Protein AF-A0A0J5LCA9-F1 (afdb_monomer_lite)

Radius of gyration: 19.49 Å; chains: 1; bounding box: 28×36×85 Å

Sequence (109 aa):
MDDEIIAELDAEEVACRAAMLQGGNSPVIPEGWIPCSERIPEKSQSVLISVNFDSPLIEPLVCSARYTGSTFRRGDVTVKPGNGVEQVTHWMPLPAAPQEGTSSSPIKK

Structure (mmCIF, N/CA/C/O backbone):
data_AF-A0A0J5LCA9-F1
#
_entry.id   AF-A0A0J5LCA9-F1
#
loop_
_atom_site.group_PDB
_atom_site.id
_atom_site.type_symbol
_atom_site.label_atom_id
_atom_site.label_alt_id
_atom_site.label_comp_id
_atom_site.label_asym_id
_atom_site.label_entity_id
_atom_site.label_seq_id
_atom_site.pdbx_PDB_ins_code
_atom_site.Cartn_x
_atom_site.Cartn_y
_atom_site.Cartn_z
_atom_site.occupancy
_atom_site.B_iso_or_equiv
_atom_site.auth_seq_id
_atom_site.auth_comp_id
_atom_site.auth_asym_id
_atom_site.auth_atom_id
_atom_site.pdbx_PDB_model_num
ATOM 1 N N . MET A 1 1 ? 5.717 -23.173 -38.836 1.00 42.12 1 MET A N 1
ATOM 2 C CA . MET A 1 1 ? 5.610 -21.710 -38.687 1.00 42.12 1 MET A CA 1
ATOM 3 C C . MET A 1 1 ? 4.212 -21.447 -38.170 1.00 42.12 1 MET A C 1
ATOM 5 O O . MET A 1 1 ? 3.334 -21.156 -38.962 1.00 42.12 1 MET A O 1
ATOM 9 N N . ASP A 1 2 ? 3.869 -21.980 -36.997 1.00 40.97 2 ASP A N 1
ATOM 10 C CA . ASP A 1 2 ? 4.268 -21.544 -35.640 1.00 40.97 2 ASP A CA 1
ATOM 11 C C . ASP A 1 2 ? 3.566 -20.231 -35.268 1.00 40.97 2 ASP A C 1
ATOM 13 O O . ASP A 1 2 ? 4.207 -19.199 -35.129 1.00 40.97 2 ASP A O 1
ATOM 17 N N . ASP A 1 3 ? 2.239 -20.291 -35.129 1.00 43.50 3 ASP A N 1
ATOM 18 C CA . ASP A 1 3 ? 1.408 -19.221 -34.556 1.00 43.50 3 ASP A CA 1
ATOM 19 C C . ASP A 1 3 ? 0.458 -19.804 -33.493 1.00 43.50 3 ASP A C 1
ATOM 21 O O . ASP A 1 3 ? -0.732 -19.504 -33.435 1.00 43.50 3 ASP A O 1
ATOM 25 N N . GLU A 1 4 ? 0.997 -20.668 -32.632 1.00 52.91 4 GLU A N 1
ATOM 26 C CA . GLU A 1 4 ? 0.342 -21.093 -31.392 1.00 52.91 4 GLU A CA 1
ATOM 27 C C . GLU A 1 4 ? 1.153 -20.557 -30.205 1.00 52.91 4 GLU A C 1
ATOM 29 O O . GLU A 1 4 ? 1.769 -21.288 -29.442 1.00 52.91 4 GLU A O 1
ATOM 34 N N . ILE A 1 5 ? 1.203 -19.227 -30.093 1.00 46.09 5 ILE A N 1
ATOM 35 C CA . ILE A 1 5 ? 1.642 -18.529 -28.878 1.00 46.09 5 ILE A CA 1
ATOM 36 C C . ILE A 1 5 ? 0.372 -18.007 -28.201 1.00 46.09 5 ILE A C 1
ATOM 38 O O . ILE A 1 5 ? 0.118 -16.806 -28.114 1.00 46.09 5 ILE A O 1
ATOM 42 N N . ILE A 1 6 ? -0.484 -18.932 -27.763 1.00 47.91 6 ILE A N 1
ATOM 43 C CA . ILE A 1 6 ? -1.371 -18.637 -26.639 1.00 47.91 6 ILE A CA 1
ATOM 44 C C . ILE A 1 6 ? -0.478 -18.776 -25.417 1.00 47.91 6 ILE A C 1
ATOM 46 O O . ILE A 1 6 ? 0.084 -19.838 -25.181 1.00 47.91 6 ILE A O 1
ATOM 50 N N . ALA A 1 7 ? -0.288 -17.658 -24.720 1.00 43.97 7 ALA A N 1
ATOM 51 C CA . ALA A 1 7 ? 0.586 -17.508 -23.572 1.00 43.97 7 ALA A CA 1
ATOM 52 C C . ALA A 1 7 ? 0.386 -18.641 -22.553 1.00 43.97 7 ALA A C 1
ATOM 54 O O . ALA A 1 7 ? -0.515 -18.597 -21.715 1.00 43.97 7 ALA A O 1
ATOM 55 N N . GLU A 1 8 ? 1.271 -19.630 -22.626 1.00 51.81 8 GLU A N 1
ATOM 56 C CA . GLU A 1 8 ? 1.584 -20.578 -21.567 1.00 51.81 8 GLU A CA 1
ATOM 57 C C . GLU A 1 8 ? 2.323 -19.790 -20.471 1.00 51.81 8 GLU A C 1
ATOM 59 O O . GLU A 1 8 ? 3.541 -19.832 -20.325 1.00 51.81 8 GLU A O 1
ATOM 64 N N . LEU A 1 9 ? 1.571 -18.939 -19.765 1.00 53.19 9 LEU A N 1
ATOM 65 C CA . LEU A 1 9 ? 1.973 -18.408 -18.470 1.00 53.19 9 LEU A CA 1
ATOM 66 C C . LEU A 1 9 ? 1.951 -19.601 -17.518 1.00 53.19 9 LEU A C 1
ATOM 68 O O . LEU A 1 9 ? 0.883 -20.112 -17.178 1.00 53.19 9 LEU A O 1
ATOM 72 N N . ASP A 1 10 ? 3.149 -20.080 -17.200 1.00 44.97 10 ASP A N 1
ATOM 73 C CA . ASP A 1 10 ? 3.396 -21.323 -16.487 1.00 44.97 10 ASP A CA 1
ATOM 74 C C . ASP A 1 10 ? 2.543 -21.417 -15.209 1.00 44.97 10 ASP A C 1
ATOM 76 O O . ASP A 1 10 ? 2.439 -20.476 -14.410 1.00 44.97 10 ASP A O 1
ATOM 80 N N . ALA A 1 11 ? 1.895 -22.571 -15.034 1.00 52.66 11 ALA A N 1
ATOM 81 C CA . ALA A 1 11 ? 1.034 -22.858 -13.895 1.00 52.66 11 ALA A CA 1
ATOM 82 C C . ALA A 1 11 ? 1.760 -22.682 -12.547 1.00 52.66 11 ALA A C 1
ATOM 84 O O . ALA A 1 11 ? 1.089 -22.523 -11.527 1.00 52.66 11 ALA A O 1
ATOM 85 N N . GLU A 1 12 ? 3.095 -22.651 -12.520 1.00 50.19 12 GLU A N 1
ATOM 86 C CA . GLU A 1 12 ? 3.918 -22.389 -11.340 1.00 50.19 12 GLU A CA 1
ATOM 87 C C . GLU A 1 12 ? 3.870 -20.913 -10.880 1.00 50.19 12 GLU A C 1
ATOM 89 O O . GLU A 1 12 ? 3.841 -20.658 -9.671 1.00 50.19 12 GLU A O 1
ATOM 94 N N . GLU A 1 13 ? 3.735 -19.931 -11.787 1.00 51.19 13 GLU A N 1
ATOM 95 C CA . GLU A 1 13 ? 3.544 -18.510 -11.416 1.00 51.19 13 GLU A CA 1
ATOM 96 C C . GLU A 1 13 ? 2.131 -18.280 -10.847 1.00 51.19 13 GLU A C 1
ATOM 98 O O . GLU A 1 13 ? 1.937 -17.596 -9.832 1.00 51.19 13 GLU A O 1
ATOM 103 N N . VAL A 1 14 ? 1.131 -18.927 -11.456 1.00 54.03 14 VAL A N 1
ATOM 104 C CA . VAL A 1 14 ? -0.262 -18.916 -10.980 1.00 54.03 14 VAL A CA 1
ATOM 105 C C . VAL A 1 14 ? -0.387 -19.668 -9.651 1.00 54.03 14 VAL A C 1
ATOM 107 O O . VAL A 1 14 ? -1.106 -19.211 -8.760 1.00 54.03 14 VAL A O 1
ATOM 110 N N . ALA A 1 15 ? 0.351 -20.765 -9.464 1.00 49.28 15 ALA A N 1
ATOM 111 C CA . ALA A 1 15 ? 0.389 -21.522 -8.216 1.00 49.28 15 ALA A CA 1
ATOM 112 C C . ALA A 1 15 ? 1.084 -20.748 -7.090 1.00 49.28 15 ALA A C 1
ATOM 114 O O . ALA A 1 15 ? 0.578 -20.757 -5.970 1.00 49.28 15 ALA A O 1
ATOM 115 N N . CYS A 1 16 ? 2.169 -20.015 -7.367 1.00 51.38 16 CYS A N 1
ATOM 116 C CA . CYS A 1 16 ? 2.790 -19.131 -6.376 1.00 51.38 16 CYS A CA 1
ATOM 117 C C . CYS A 1 16 ? 1.817 -18.044 -5.899 1.00 51.38 16 CYS A C 1
ATOM 119 O O . CYS A 1 16 ? 1.742 -17.777 -4.701 1.00 51.38 16 CYS A O 1
ATOM 121 N N . ARG A 1 17 ? 1.015 -17.464 -6.804 1.00 50.09 17 ARG A N 1
ATOM 122 C CA . ARG A 1 17 ? -0.052 -16.514 -6.438 1.00 50.09 17 ARG A CA 1
ATOM 123 C C . ARG A 1 17 ? -1.202 -17.180 -5.677 1.00 50.09 17 ARG A C 1
ATOM 125 O O . ARG A 1 17 ? -1.698 -16.611 -4.707 1.00 50.09 17 ARG A O 1
ATOM 132 N N . ALA A 1 18 ? -1.603 -18.387 -6.074 1.00 43.81 18 ALA A N 1
ATOM 133 C CA . ALA A 1 18 ? -2.695 -19.127 -5.441 1.00 43.81 18 ALA A CA 1
ATOM 134 C C . ALA A 1 18 ? -2.322 -19.717 -4.067 1.00 43.81 18 ALA A C 1
ATOM 136 O O . ALA A 1 18 ? -3.191 -19.863 -3.205 1.00 43.81 18 ALA A O 1
ATOM 137 N N . ALA A 1 19 ? -1.045 -20.026 -3.825 1.00 44.03 19 ALA A N 1
ATOM 138 C CA . ALA A 1 19 ? -0.571 -20.586 -2.560 1.00 44.03 19 ALA A CA 1
ATOM 139 C C . ALA A 1 19 ? -0.635 -19.568 -1.407 1.00 44.03 19 ALA A C 1
ATOM 141 O O . ALA A 1 19 ? -0.920 -19.951 -0.272 1.00 44.03 19 ALA A O 1
ATOM 142 N N . MET A 1 20 ? -0.477 -18.269 -1.697 1.00 53.75 20 MET A N 1
ATOM 143 C CA . MET A 1 20 ? -0.636 -17.192 -0.705 1.00 53.75 20 MET A CA 1
ATOM 144 C C . MET A 1 20 ? -2.075 -17.087 -0.165 1.00 53.75 20 MET A C 1
ATOM 146 O O . MET A 1 20 ? -2.293 -16.527 0.905 1.00 53.75 20 MET A O 1
ATOM 150 N N . LEU A 1 21 ? -3.060 -17.617 -0.902 1.00 55.31 21 LEU A N 1
ATOM 151 C CA . LEU A 1 21 ? -4.490 -17.539 -0.581 1.00 55.31 21 LEU A CA 1
ATOM 152 C C . LEU A 1 21 ? -5.011 -18.724 0.250 1.00 55.31 21 LEU A C 1
ATOM 154 O O . LEU A 1 21 ? -6.115 -18.636 0.780 1.00 55.31 21 LEU A O 1
ATOM 158 N N . GLN A 1 22 ? -4.256 -19.822 0.396 1.00 43.31 22 GLN A N 1
ATOM 159 C CA . GLN A 1 22 ? -4.750 -21.051 1.054 1.00 43.31 22 GLN A CA 1
ATOM 160 C C . GLN A 1 22 ? -4.038 -21.430 2.366 1.00 43.31 22 GLN A C 1
ATOM 162 O O . GLN A 1 22 ? -4.354 -22.455 2.972 1.00 43.31 22 GLN A O 1
ATOM 167 N N . GLY A 1 23 ? -3.110 -20.611 2.859 1.00 41.62 23 GLY A N 1
ATOM 168 C CA . GLY A 1 23 ? -2.291 -20.941 4.027 1.00 41.62 23 GLY A CA 1
ATOM 169 C C . GLY A 1 23 ? -2.752 -20.346 5.361 1.00 41.62 23 GLY A C 1
ATOM 170 O O . GLY A 1 23 ? -2.167 -19.374 5.817 1.00 41.62 23 GLY A O 1
ATOM 171 N N . GLY A 1 24 ? -3.685 -21.012 6.049 1.00 37.94 24 GLY A N 1
ATOM 172 C CA . GLY A 1 24 ? -3.601 -21.171 7.510 1.00 37.94 24 GLY A CA 1
ATOM 173 C C . GLY A 1 24 ? -4.298 -20.137 8.408 1.00 37.94 24 GLY A C 1
ATOM 174 O O . GLY A 1 24 ? -3.889 -18.991 8.527 1.00 37.94 24 GLY A O 1
ATOM 175 N N . ASN A 1 25 ? -5.311 -20.625 9.128 1.00 44.34 25 ASN A N 1
ATOM 176 C CA . ASN A 1 25 ? -5.839 -20.186 10.428 1.00 44.34 25 ASN A CA 1
ATOM 177 C C . ASN A 1 25 ? -5.014 -19.107 11.181 1.00 44.34 25 ASN A C 1
ATOM 179 O O . ASN A 1 25 ? -4.246 -19.424 12.091 1.00 44.34 25 ASN A O 1
ATOM 183 N N . SER A 1 26 ? -5.213 -17.835 10.829 1.00 41.91 26 SER A N 1
ATOM 184 C CA . SER A 1 26 ? -4.571 -16.663 11.443 1.00 41.91 26 SER A CA 1
ATOM 185 C C . SER A 1 26 ? -5.638 -15.577 11.663 1.00 41.91 26 SER A C 1
ATOM 187 O O . SER A 1 26 ? -6.596 -15.521 10.886 1.00 41.91 26 SER A O 1
ATOM 189 N N . PRO A 1 27 ? -5.569 -14.780 12.748 1.00 44.00 27 PRO A N 1
ATOM 190 C CA . PRO A 1 27 ? -6.700 -14.010 13.269 1.00 44.00 27 PRO A CA 1
ATOM 191 C C . PRO A 1 27 ? -7.261 -13.075 12.200 1.00 44.00 27 PRO A C 1
ATOM 193 O O . PRO A 1 27 ? -6.538 -12.200 11.745 1.00 44.00 27 PRO A O 1
ATOM 196 N N . VAL A 1 28 ? -8.526 -13.309 11.815 1.00 43.03 28 VAL A N 1
ATOM 197 C CA . VAL A 1 28 ? -9.374 -12.552 10.868 1.00 43.03 28 VAL A CA 1
ATOM 198 C C . VAL A 1 28 ? -8.643 -11.367 10.225 1.00 43.03 28 VAL A C 1
ATOM 200 O O . VAL A 1 28 ? -8.806 -10.216 10.626 1.00 43.03 28 VAL A O 1
ATOM 203 N N . ILE A 1 29 ? -7.806 -11.664 9.230 1.00 50.34 29 ILE A N 1
ATOM 204 C CA . ILE A 1 29 ? -7.293 -10.659 8.304 1.00 50.34 29 ILE A CA 1
ATOM 205 C C . ILE A 1 29 ? -8.366 -10.570 7.218 1.00 50.34 29 ILE A C 1
ATOM 207 O O . ILE A 1 29 ? -8.553 -11.552 6.498 1.00 50.34 29 ILE A O 1
ATOM 211 N N . PRO A 1 30 ? -9.134 -9.474 7.115 1.00 52.22 30 PRO A N 1
ATOM 212 C CA . PRO A 1 30 ? -10.141 -9.368 6.070 1.00 52.22 30 PRO A CA 1
ATOM 213 C C . PRO A 1 30 ? -9.436 -9.335 4.704 1.00 52.22 30 PRO A C 1
ATOM 215 O O . PRO A 1 30 ? -8.683 -8.413 4.420 1.00 52.22 30 PRO A O 1
ATOM 218 N N . GLU A 1 31 ? -9.650 -10.382 3.906 1.00 60.62 31 GLU A N 1
ATOM 219 C CA . GLU A 1 31 ? -9.399 -10.477 2.455 1.00 60.62 31 GLU A CA 1
ATOM 220 C C . GLU A 1 31 ? -7.992 -10.138 1.915 1.00 60.62 31 GLU A C 1
ATOM 222 O O . GLU A 1 31 ? -7.832 -9.904 0.722 1.00 60.62 31 GLU A O 1
ATOM 227 N N . GLY A 1 32 ? -6.943 -10.169 2.743 1.00 77.75 32 GLY A N 1
ATOM 228 C CA . GLY A 1 32 ? -5.555 -10.082 2.267 1.00 77.75 32 GLY A CA 1
ATOM 229 C C . GLY A 1 32 ? -5.208 -8.781 1.521 1.00 77.75 32 GLY A C 1
ATOM 230 O O . GLY A 1 32 ? -5.719 -7.706 1.832 1.00 77.75 32 GLY A O 1
ATOM 231 N N . TRP A 1 33 ? -4.263 -8.865 0.578 1.00 88.31 33 TRP A N 1
ATOM 232 C CA . TRP A 1 33 ? -3.813 -7.735 -0.241 1.00 88.31 33 TRP A CA 1
ATOM 233 C C . TRP A 1 33 ? -4.769 -7.478 -1.412 1.00 88.31 33 TRP A C 1
ATOM 235 O O . TRP A 1 33 ? -4.963 -8.337 -2.264 1.00 88.31 33 TRP A O 1
ATOM 245 N N . ILE A 1 34 ? -5.298 -6.261 -1.487 1.00 91.06 34 ILE A N 1
ATOM 246 C CA . ILE A 1 34 ? -6.249 -5.785 -2.493 1.00 91.06 34 ILE A CA 1
ATOM 247 C C . ILE A 1 34 ? -5.492 -4.994 -3.574 1.00 91.06 34 ILE A C 1
ATOM 249 O O . ILE A 1 34 ? -4.826 -4.005 -3.243 1.00 91.06 34 ILE A O 1
ATOM 253 N N . PRO A 1 35 ? -5.590 -5.359 -4.864 1.00 90.38 35 PRO A N 1
ATOM 254 C CA . PRO A 1 35 ? -4.996 -4.582 -5.949 1.00 90.38 35 PRO A CA 1
ATOM 255 C C . PRO A 1 35 ? -5.629 -3.190 -6.059 1.00 90.38 35 PRO A C 1
ATOM 257 O O . PRO A 1 35 ? -6.855 -3.050 -6.054 1.00 90.38 35 PRO A O 1
ATOM 260 N N . CYS A 1 36 ? -4.819 -2.147 -6.258 1.00 91.00 36 CYS A N 1
ATOM 261 C CA . CYS A 1 36 ? -5.339 -0.787 -6.461 1.00 91.00 36 CYS A CA 1
ATOM 262 C C . CYS A 1 36 ? -6.215 -0.648 -7.719 1.00 91.00 36 CYS A C 1
ATOM 264 O O . CYS A 1 36 ? -7.047 0.255 -7.783 1.00 91.00 36 CYS A O 1
ATOM 266 N N . SER A 1 37 ? -6.036 -1.521 -8.715 1.00 86.62 37 SER A N 1
ATOM 267 C CA . SER A 1 37 ? -6.870 -1.572 -9.922 1.00 86.62 37 SER A CA 1
ATOM 268 C C . SER A 1 37 ? -8.271 -2.129 -9.672 1.00 86.62 37 SER A C 1
ATOM 270 O O . SER A 1 37 ? -9.189 -1.809 -10.420 1.00 86.62 37 SER A O 1
ATOM 272 N N . GLU A 1 38 ? -8.430 -2.973 -8.654 1.00 88.56 38 GLU A N 1
ATOM 273 C CA . GLU A 1 38 ? -9.709 -3.589 -8.306 1.00 88.56 38 GLU A CA 1
ATOM 274 C C . GLU A 1 38 ? -10.502 -2.683 -7.371 1.00 88.56 38 GLU A C 1
ATOM 276 O O . GLU A 1 38 ? -11.679 -2.395 -7.595 1.00 88.56 38 GLU A O 1
ATOM 281 N N . ARG A 1 39 ? -9.836 -2.194 -6.325 1.00 90.31 39 ARG A N 1
ATOM 282 C CA . ARG A 1 39 ? -10.457 -1.330 -5.334 1.00 90.31 39 ARG A CA 1
ATOM 283 C C . ARG A 1 39 ? -9.426 -0.397 -4.729 1.00 90.31 39 ARG A C 1
ATOM 285 O O . ARG A 1 39 ? -8.287 -0.763 -4.461 1.00 90.31 39 ARG A O 1
ATOM 292 N N . ILE A 1 40 ? -9.872 0.817 -4.450 1.00 93.69 40 ILE A N 1
ATOM 293 C CA . ILE A 1 40 ? -9.094 1.860 -3.793 1.00 93.69 40 ILE A CA 1
ATOM 294 C C . ILE A 1 40 ? -9.602 2.034 -2.347 1.00 93.69 40 ILE A C 1
ATOM 296 O O . ILE A 1 40 ? -10.799 1.836 -2.107 1.00 93.69 40 ILE A O 1
ATOM 300 N N . PRO A 1 41 ? -8.734 2.386 -1.375 1.00 93.75 41 PRO A N 1
ATOM 301 C CA . PRO A 1 41 ? -9.169 2.665 -0.009 1.00 93.75 41 PRO A CA 1
ATOM 302 C C . PRO A 1 41 ? -10.109 3.868 0.079 1.00 93.75 41 PRO A C 1
ATOM 304 O O . PRO A 1 41 ? -10.175 4.721 -0.808 1.00 93.75 41 PRO A O 1
ATOM 307 N N . GLU A 1 42 ? -10.778 4.005 1.214 1.00 94.62 42 GLU A N 1
ATOM 308 C CA . GLU A 1 42 ? -11.551 5.204 1.507 1.00 94.62 42 GLU A CA 1
ATOM 309 C C . GLU A 1 42 ? -10.636 6.415 1.731 1.00 94.62 42 GLU A C 1
ATOM 311 O O . GLU A 1 42 ? -9.488 6.317 2.182 1.00 94.62 42 GLU A O 1
ATOM 316 N N . LYS A 1 43 ? -11.146 7.608 1.419 1.00 95.06 43 LYS A N 1
ATOM 317 C CA . LYS A 1 43 ? -10.405 8.849 1.647 1.00 95.06 43 LYS A CA 1
ATOM 318 C C . LYS A 1 43 ? -10.059 8.985 3.132 1.00 95.06 43 LYS A C 1
ATOM 320 O O . LYS A 1 43 ? -10.918 8.851 3.995 1.00 95.06 43 LYS A O 1
ATOM 325 N N . SER A 1 44 ? -8.805 9.320 3.412 1.00 93.06 44 SER A N 1
ATOM 326 C CA . SER A 1 44 ? -8.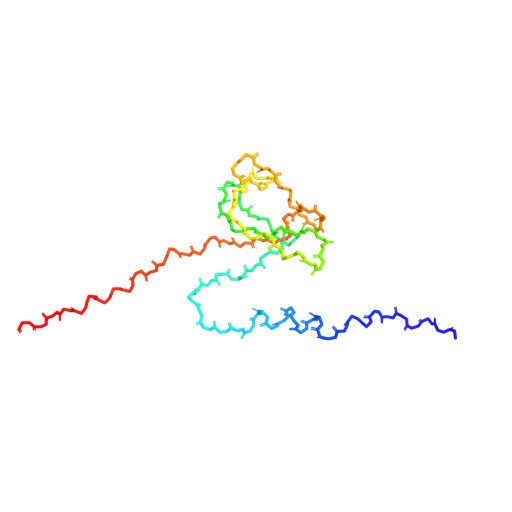215 9.415 4.753 1.00 93.06 44 SER A CA 1
ATOM 327 C C . SER A 1 44 ? -8.034 8.080 5.487 1.00 93.06 44 SER A C 1
ATOM 329 O O . SER A 1 44 ? -7.590 8.098 6.638 1.00 93.06 44 SER A O 1
ATOM 331 N N . GLN A 1 45 ? -8.295 6.936 4.843 1.00 93.88 45 GLN A N 1
ATOM 332 C CA . GLN A 1 45 ? -8.049 5.617 5.425 1.00 93.88 45 GLN A CA 1
ATOM 333 C C . GLN A 1 45 ? -6.545 5.348 5.539 1.00 93.88 45 GLN A C 1
ATOM 335 O O . GLN A 1 45 ? -5.780 5.569 4.597 1.00 93.88 45 GLN A O 1
ATOM 340 N N . SER A 1 46 ? -6.123 4.861 6.705 1.00 93.88 46 SER A N 1
ATOM 341 C CA . SER A 1 46 ? -4.771 4.342 6.916 1.00 93.88 46 SER A CA 1
ATOM 342 C C . SER A 1 46 ? -4.735 2.854 6.575 1.00 93.88 46 SER A C 1
ATOM 344 O O . SER A 1 46 ? -5.547 2.082 7.086 1.00 93.88 46 SER A O 1
ATOM 346 N N . VAL A 1 47 ? -3.794 2.463 5.723 1.00 94.06 47 VAL A N 1
ATOM 347 C CA . VAL A 1 47 ? -3.666 1.107 5.174 1.00 94.06 47 VAL A CA 1
ATOM 348 C C . VAL A 1 47 ? -2.198 0.690 5.128 1.00 94.06 47 VAL A C 1
ATOM 350 O O . VAL A 1 47 ? -1.303 1.536 5.227 1.00 94.06 47 VAL A O 1
ATOM 353 N N . LEU A 1 48 ? -1.940 -0.604 4.967 1.00 93.44 48 LEU A N 1
ATOM 354 C CA . LEU A 1 48 ? -0.646 -1.086 4.490 1.00 93.44 48 LEU A CA 1
ATOM 355 C C . LEU A 1 48 ? -0.628 -1.015 2.964 1.00 93.44 48 LEU A C 1
ATOM 357 O O . LEU A 1 48 ? -1.643 -1.286 2.329 1.00 93.44 48 LEU A O 1
ATOM 361 N N . ILE A 1 49 ? 0.510 -0.644 2.390 1.00 93.38 49 ILE A N 1
ATOM 362 C CA . ILE A 1 49 ? 0.746 -0.557 0.949 1.00 93.38 49 ILE A CA 1
ATOM 363 C C . ILE A 1 49 ? 1.947 -1.408 0.558 1.00 93.38 49 ILE A C 1
ATOM 365 O O . ILE A 1 49 ? 2.900 -1.514 1.330 1.00 93.38 49 ILE A O 1
ATOM 369 N N . SER A 1 50 ? 1.897 -1.966 -0.647 1.00 91.75 50 SER A N 1
ATOM 370 C CA . SER A 1 50 ? 3.005 -2.650 -1.308 1.00 91.75 50 SER A CA 1
ATOM 371 C C . SER A 1 50 ? 3.450 -1.834 -2.520 1.00 91.75 50 SER A C 1
ATOM 373 O O . SER A 1 50 ? 2.659 -1.589 -3.441 1.00 91.75 50 SER A O 1
AT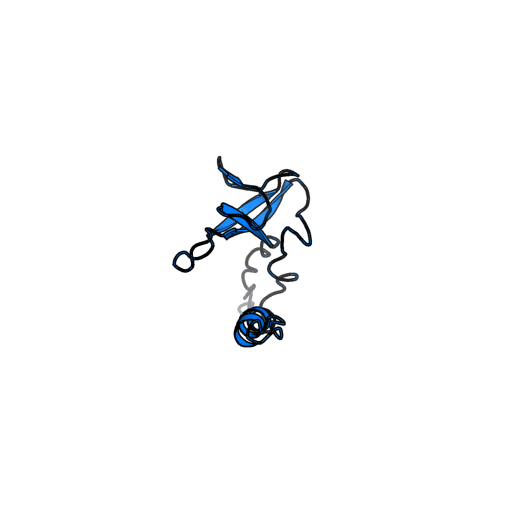OM 375 N N . VAL A 1 51 ? 4.704 -1.384 -2.501 1.00 89.31 51 VAL A N 1
ATOM 376 C CA . VAL A 1 51 ? 5.327 -0.601 -3.575 1.00 89.31 51 VAL A CA 1
ATOM 377 C C . VAL A 1 51 ? 6.311 -1.482 -4.328 1.00 89.31 51 VAL A C 1
ATOM 379 O O . VAL A 1 51 ? 7.256 -1.998 -3.731 1.00 89.31 51 V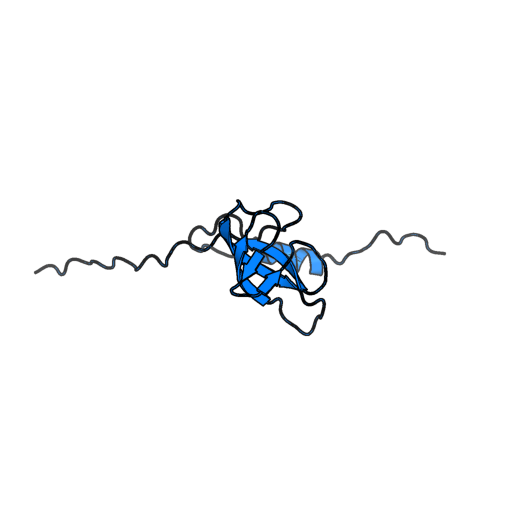AL A O 1
ATOM 382 N N . ASN A 1 52 ? 6.094 -1.645 -5.632 1.00 83.50 52 ASN A N 1
ATOM 383 C CA . ASN A 1 52 ? 6.986 -2.429 -6.484 1.00 83.50 52 ASN A CA 1
ATOM 384 C C . ASN A 1 52 ? 8.057 -1.525 -7.119 1.00 83.50 52 ASN A C 1
ATOM 386 O O . ASN A 1 52 ? 7.745 -0.433 -7.591 1.00 83.50 52 ASN A O 1
ATOM 390 N N . PHE A 1 53 ? 9.307 -1.988 -7.151 1.00 81.44 53 PHE A N 1
ATOM 391 C CA . PHE A 1 53 ? 10.441 -1.288 -7.770 1.00 81.44 53 PHE A CA 1
ATOM 392 C C . PHE A 1 53 ? 10.845 -1.869 -9.131 1.00 81.44 53 PHE A C 1
ATOM 394 O O . PHE A 1 53 ? 11.885 -1.484 -9.655 1.00 81.44 53 PHE A O 1
ATOM 401 N N . ASP A 1 54 ? 10.041 -2.779 -9.698 1.00 76.06 54 ASP A N 1
ATOM 402 C CA . ASP A 1 54 ? 10.268 -3.386 -11.022 1.00 76.06 54 ASP A CA 1
ATOM 403 C C . ASP A 1 54 ? 11.667 -4.012 -11.162 1.00 76.06 54 ASP A C 1
ATOM 405 O O . ASP A 1 54 ? 12.327 -3.945 -12.194 1.00 76.06 54 ASP A O 1
ATOM 409 N N . SER A 1 55 ? 12.153 -4.608 -10.072 1.00 77.50 55 SER A N 1
ATOM 410 C CA . SER A 1 55 ? 13.436 -5.299 -10.027 1.00 77.50 55 SER A CA 1
ATOM 411 C C . SER A 1 55 ? 13.264 -6.640 -9.325 1.00 77.50 55 SER A C 1
ATOM 413 O O . SER A 1 55 ? 12.836 -6.660 -8.172 1.00 77.50 55 SER A O 1
ATOM 415 N N . PRO A 1 56 ? 13.643 -7.764 -9.960 1.00 75.31 56 PRO A N 1
ATOM 416 C CA . PRO A 1 56 ? 13.529 -9.088 -9.347 1.00 75.31 56 PRO A CA 1
ATOM 417 C C . PRO A 1 56 ? 14.499 -9.286 -8.172 1.00 75.31 56 PRO A C 1
ATOM 419 O O . PRO A 1 56 ? 14.382 -10.254 -7.430 1.00 75.31 56 PRO A O 1
ATOM 422 N N . LEU A 1 57 ? 15.471 -8.383 -8.006 1.00 82.75 57 LEU A N 1
ATOM 423 C CA . LEU A 1 57 ? 16.447 -8.415 -6.916 1.00 82.75 57 LEU A CA 1
ATOM 424 C C . LEU A 1 57 ? 15.990 -7.620 -5.686 1.00 82.75 57 LEU A C 1
ATOM 426 O O . LEU A 1 57 ? 16.662 -7.669 -4.657 1.00 82.75 57 LEU A O 1
ATOM 430 N N . ILE A 1 58 ? 14.899 -6.854 -5.797 1.00 79.31 58 ILE A N 1
ATOM 431 C CA . ILE A 1 58 ? 14.424 -5.955 -4.745 1.00 79.31 58 ILE A CA 1
ATOM 432 C C . ILE A 1 58 ? 13.030 -6.394 -4.320 1.00 79.31 58 ILE A C 1
ATOM 434 O O . ILE A 1 58 ? 12.083 -6.358 -5.102 1.00 79.31 58 ILE A O 1
ATOM 438 N N . GLU A 1 59 ? 12.901 -6.780 -3.054 1.00 79.81 59 GLU A N 1
ATOM 439 C CA . GLU A 1 59 ? 11.595 -7.082 -2.486 1.00 79.81 59 GLU A CA 1
ATOM 440 C C . GLU A 1 59 ? 10.699 -5.829 -2.491 1.00 79.81 59 GLU A C 1
ATOM 442 O O . GLU A 1 59 ? 11.176 -4.721 -2.209 1.00 79.81 59 GLU A O 1
ATOM 447 N N . PRO A 1 60 ? 9.393 -5.975 -2.784 1.00 83.00 60 PRO A N 1
ATOM 448 C CA . PRO A 1 60 ? 8.451 -4.871 -2.704 1.00 83.00 60 PRO A CA 1
ATOM 449 C C . PRO A 1 60 ? 8.461 -4.238 -1.312 1.00 83.00 60 PRO A C 1
ATOM 451 O O . PRO A 1 60 ? 8.398 -4.920 -0.287 1.00 83.00 60 PRO A O 1
ATOM 454 N N . LEU A 1 61 ? 8.492 -2.910 -1.257 1.00 88.38 61 LEU A N 1
ATOM 455 C CA . LEU A 1 61 ? 8.448 -2.196 0.012 1.00 88.38 61 LEU A CA 1
ATOM 456 C C . LEU A 1 61 ? 7.030 -2.245 0.578 1.00 88.38 61 LEU A C 1
ATOM 458 O O . LEU A 1 61 ? 6.105 -1.647 0.023 1.00 88.38 61 LEU A O 1
ATOM 462 N N . VAL A 1 62 ? 6.894 -2.880 1.741 1.00 90.50 62 VAL A N 1
ATOM 463 C CA . VAL A 1 62 ? 5.663 -2.877 2.532 1.00 90.50 62 VAL A CA 1
ATOM 464 C C . VAL A 1 62 ? 5.746 -1.830 3.636 1.00 90.50 62 VAL A C 1
ATOM 466 O O . VAL A 1 62 ? 6.667 -1.828 4.453 1.00 90.50 62 VAL A O 1
ATOM 469 N N . CYS A 1 63 ? 4.782 -0.913 3.676 1.00 90.69 63 CYS A N 1
ATOM 470 C CA . CYS A 1 63 ? 4.732 0.123 4.710 1.00 90.69 63 CYS A CA 1
ATOM 471 C C . CYS A 1 63 ? 3.315 0.659 4.934 1.00 90.69 63 CYS A C 1
ATOM 473 O O . CYS A 1 63 ? 2.417 0.416 4.136 1.00 90.69 63 CYS A O 1
ATOM 475 N N . SER A 1 64 ? 3.099 1.393 6.028 1.00 93.19 64 SER A N 1
ATOM 476 C CA . SER A 1 64 ? 1.827 2.076 6.265 1.00 93.19 64 SER A CA 1
ATOM 477 C C . SER A 1 64 ? 1.756 3.407 5.516 1.00 93.19 64 SER A C 1
ATOM 479 O O . SER A 1 64 ? 2.731 4.162 5.442 1.00 93.19 64 SER A O 1
ATOM 481 N N . ALA A 1 65 ? 0.581 3.713 4.975 1.00 95.69 65 ALA A N 1
ATOM 482 C CA . ALA A 1 65 ? 0.299 4.983 4.325 1.00 95.69 65 ALA A CA 1
ATOM 483 C C . ALA A 1 65 ? -1.162 5.389 4.523 1.00 95.69 65 ALA A C 1
ATOM 485 O O . ALA A 1 65 ? -2.040 4.556 4.753 1.00 95.69 65 ALA A O 1
ATOM 486 N N . ARG A 1 66 ? -1.431 6.691 4.415 1.00 96.69 66 ARG A N 1
ATOM 487 C CA . ARG A 1 66 ? -2.796 7.225 4.390 1.00 96.69 66 ARG A CA 1
ATOM 488 C C . ARG A 1 66 ? -3.208 7.523 2.957 1.00 96.69 66 ARG A C 1
ATOM 490 O O . ARG A 1 66 ? -2.497 8.246 2.260 1.00 96.69 66 ARG A O 1
ATOM 497 N N . TYR A 1 67 ? -4.370 7.036 2.541 1.00 96.56 67 TYR A N 1
ATOM 498 C CA . TYR A 1 67 ? -4.930 7.381 1.242 1.00 96.56 67 TYR A CA 1
ATOM 499 C C . TYR A 1 67 ? -5.571 8.776 1.273 1.00 96.56 67 TYR A C 1
ATOM 501 O O . TYR A 1 67 ? -6.364 9.091 2.157 1.00 96.56 67 TYR A O 1
ATOM 509 N N . THR A 1 68 ? -5.227 9.650 0.331 1.00 94.69 68 THR A N 1
ATOM 510 C CA . THR A 1 68 ? -5.681 11.055 0.288 1.00 94.69 68 THR A CA 1
ATOM 511 C C . THR A 1 68 ? -6.955 11.258 -0.539 1.00 94.69 68 THR A C 1
ATOM 513 O O . THR A 1 68 ? -7.516 12.357 -0.549 1.00 94.69 68 THR A O 1
ATOM 516 N N . GLY A 1 69 ? -7.430 10.210 -1.219 1.00 93.81 69 GLY A N 1
ATOM 517 C CA . GLY A 1 69 ? -8.458 10.288 -2.263 1.00 93.81 69 GLY A CA 1
ATOM 518 C C . GLY A 1 69 ? -7.885 10.260 -3.684 1.00 93.81 69 GLY A C 1
ATOM 519 O O . GLY A 1 69 ? -8.643 10.152 -4.639 1.00 93.81 69 GLY A O 1
ATOM 520 N N . SER A 1 70 ? -6.561 10.355 -3.831 1.00 93.56 70 SER A N 1
ATOM 521 C CA . SER A 1 70 ? -5.874 10.208 -5.122 1.00 93.56 70 SER A CA 1
ATOM 522 C C . SER A 1 70 ? -4.497 9.554 -5.005 1.00 93.56 70 SER A C 1
ATOM 524 O O . SER A 1 70 ? -4.069 8.856 -5.920 1.00 93.56 70 SER A O 1
ATOM 526 N N . THR A 1 71 ? -3.807 9.734 -3.878 1.00 95.25 71 THR A N 1
ATOM 527 C CA . THR A 1 71 ? -2.456 9.212 -3.636 1.00 95.25 71 THR A CA 1
ATOM 528 C C . THR A 1 71 ? -2.317 8.608 -2.242 1.00 95.25 71 THR A C 1
ATOM 530 O O . THR A 1 71 ? -3.124 8.862 -1.349 1.00 95.25 71 THR A O 1
ATOM 533 N N . PHE A 1 72 ? -1.267 7.823 -2.036 1.00 95.88 72 PHE A N 1
ATOM 534 C CA . PHE A 1 72 ? -0.850 7.330 -0.732 1.00 95.88 72 PHE A CA 1
ATOM 535 C C . PHE A 1 72 ? 0.225 8.237 -0.159 1.00 95.88 72 PHE A C 1
ATOM 537 O O . PHE A 1 72 ? 1.236 8.506 -0.805 1.00 95.88 72 PHE A O 1
ATOM 544 N N . ARG A 1 73 ? 0.017 8.707 1.067 1.00 96.00 73 ARG A N 1
ATOM 545 C CA . ARG A 1 73 ? 0.968 9.561 1.769 1.00 96.00 73 ARG A CA 1
ATOM 546 C C . ARG A 1 73 ? 1.632 8.787 2.901 1.00 96.00 73 ARG A C 1
ATOM 548 O O . ARG A 1 73 ? 0.948 8.303 3.807 1.00 96.00 73 ARG A O 1
ATOM 555 N N . ARG A 1 74 ? 2.961 8.717 2.857 1.00 91.00 74 ARG A N 1
ATOM 556 C CA . ARG A 1 74 ? 3.825 8.130 3.886 1.00 91.00 74 ARG A CA 1
ATOM 557 C C . ARG A 1 74 ? 4.807 9.203 4.355 1.00 91.00 74 ARG A C 1
ATOM 559 O O . ARG A 1 74 ? 5.798 9.475 3.685 1.00 91.00 74 ARG A O 1
ATOM 566 N N . GLY A 1 75 ? 4.519 9.828 5.496 1.00 88.25 75 GLY A N 1
ATOM 567 C CA . GLY A 1 75 ? 5.275 10.997 5.956 1.00 88.25 75 GLY A CA 1
ATOM 568 C C . GLY A 1 75 ? 5.210 12.136 4.930 1.00 88.25 75 GLY A C 1
ATOM 569 O O . GLY A 1 75 ? 4.115 12.596 4.578 1.00 88.25 75 GLY A O 1
ATOM 570 N N . ASP A 1 76 ? 6.377 12.546 4.436 1.00 89.19 76 ASP A N 1
ATOM 571 C CA . ASP A 1 76 ? 6.541 13.581 3.404 1.00 89.19 76 ASP A CA 1
ATOM 572 C C . ASP A 1 76 ? 6.545 13.024 1.970 1.00 89.19 76 ASP A C 1
ATOM 574 O O . ASP A 1 76 ? 6.488 13.783 1.004 1.00 89.19 76 ASP A O 1
ATOM 578 N N . VAL A 1 77 ? 6.558 11.697 1.812 1.00 91.00 77 VAL A N 1
ATOM 579 C CA . VAL A 1 77 ? 6.548 11.033 0.504 1.00 91.00 77 VAL A CA 1
ATOM 580 C C . VAL A 1 77 ? 5.112 10.780 0.054 1.00 91.00 77 VAL A C 1
ATOM 582 O O . VAL A 1 77 ? 4.263 10.316 0.823 1.00 91.00 77 VAL A O 1
ATOM 585 N N . THR A 1 78 ? 4.839 11.070 -1.218 1.00 93.50 78 THR A N 1
ATOM 586 C CA . THR A 1 78 ? 3.555 10.790 -1.867 1.00 93.50 78 THR A CA 1
ATOM 587 C C . THR A 1 78 ? 3.755 9.809 -3.012 1.00 93.50 78 THR A C 1
ATOM 589 O O . THR A 1 78 ? 4.562 10.057 -3.901 1.00 93.50 78 THR A O 1
ATOM 592 N N . VAL A 1 79 ? 2.987 8.723 -3.003 1.00 93.88 79 VAL A N 1
ATOM 593 C CA . VAL A 1 79 ? 3.075 7.620 -3.964 1.00 93.88 79 VAL A CA 1
ATOM 594 C C . VAL A 1 79 ? 1.726 7.441 -4.655 1.00 93.88 79 VAL A C 1
ATOM 596 O O . VAL A 1 79 ? 0.674 7.557 -4.023 1.00 93.88 79 VAL A O 1
ATOM 599 N N . LYS A 1 80 ? 1.722 7.192 -5.965 1.00 94.81 80 LYS A N 1
ATOM 600 C CA . LYS A 1 80 ? 0.482 6.987 -6.728 1.00 94.81 80 LYS A CA 1
ATOM 601 C C . LYS A 1 80 ? 0.047 5.515 -6.687 1.00 94.81 80 LYS A C 1
ATOM 603 O O . LYS A 1 80 ? 0.918 4.647 -6.672 1.00 94.81 80 LYS A O 1
ATOM 608 N N . PRO A 1 81 ? -1.266 5.223 -6.690 1.00 93.50 81 PRO A N 1
ATOM 609 C CA . PRO A 1 81 ? -1.755 3.888 -7.030 1.00 93.50 81 PRO A CA 1
ATOM 610 C C . PRO A 1 81 ? -1.402 3.535 -8.481 1.00 93.50 81 PRO A C 1
ATOM 612 O O . PRO A 1 81 ? -1.491 4.403 -9.355 1.00 93.50 81 PRO A O 1
ATOM 615 N N . GLY A 1 82 ? -1.062 2.273 -8.737 1.00 87.94 82 GLY A N 1
ATOM 616 C CA . GLY A 1 82 ? -0.869 1.732 -10.083 1.00 87.94 82 GLY A CA 1
ATOM 617 C C . GLY A 1 82 ? 0.159 0.601 -10.148 1.00 87.94 82 GLY A C 1
ATOM 618 O O . GLY A 1 82 ? 0.708 0.184 -9.134 1.00 87.94 82 GLY A O 1
ATOM 619 N N . ASN A 1 83 ? 0.410 0.113 -11.365 1.00 82.25 83 ASN A N 1
ATOM 620 C CA . ASN A 1 83 ? 1.289 -1.034 -11.633 1.00 82.25 83 ASN A CA 1
ATOM 621 C C . ASN A 1 83 ? 2.679 -0.637 -12.159 1.00 82.25 83 ASN A C 1
ATOM 623 O O . ASN A 1 83 ? 3.420 -1.493 -12.628 1.00 82.25 83 ASN A O 1
ATOM 627 N N . GLY A 1 84 ? 3.016 0.655 -12.144 1.00 80.81 84 GLY A N 1
ATOM 628 C CA . GLY A 1 84 ? 4.324 1.144 -12.578 1.00 80.81 84 GLY A CA 1
ATOM 629 C C . GLY A 1 84 ? 5.408 1.034 -11.504 1.00 80.81 84 GLY A C 1
ATOM 630 O O . GLY A 1 84 ? 5.140 0.733 -10.341 1.00 80.81 84 GLY A O 1
ATOM 631 N N . VAL A 1 85 ? 6.637 1.358 -11.905 1.00 83.94 85 VAL A N 1
ATOM 632 C CA . VAL A 1 85 ? 7.796 1.462 -11.008 1.00 83.94 85 VAL A CA 1
ATOM 633 C C . VAL A 1 85 ? 7.521 2.505 -9.921 1.00 83.94 85 VAL A C 1
ATOM 635 O O . VAL A 1 85 ? 7.014 3.591 -10.215 1.00 83.94 85 VAL A O 1
ATOM 638 N N . GLU A 1 86 ? 7.826 2.165 -8.669 1.00 87.38 86 GLU A N 1
ATOM 639 C CA . GLU A 1 86 ? 7.608 3.007 -7.485 1.00 87.38 86 GLU A CA 1
ATOM 640 C C . GLU A 1 86 ? 6.136 3.386 -7.245 1.00 87.38 86 GLU A C 1
ATOM 642 O O . GLU A 1 86 ? 5.842 4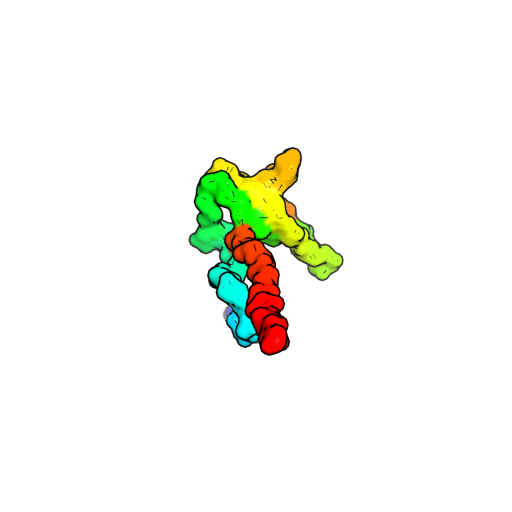.393 -6.600 1.00 87.38 86 GLU A O 1
ATOM 647 N N . GLN A 1 87 ? 5.186 2.588 -7.740 1.00 92.00 87 GLN A N 1
ATOM 648 C CA . GLN A 1 87 ? 3.754 2.780 -7.489 1.00 92.00 87 GLN A CA 1
ATOM 649 C C . GLN A 1 87 ? 3.213 1.775 -6.474 1.00 92.00 87 GLN A C 1
ATOM 651 O O . GLN A 1 87 ? 3.752 0.682 -6.284 1.00 92.00 87 GLN A O 1
ATOM 656 N N . VAL A 1 88 ? 2.122 2.160 -5.808 1.00 93.19 88 VAL A N 1
ATOM 657 C CA . VAL A 1 88 ? 1.384 1.257 -4.923 1.00 93.19 88 VAL A CA 1
ATOM 658 C C . VAL A 1 88 ? 0.550 0.314 -5.774 1.00 93.19 88 VAL A C 1
ATOM 660 O O . VAL A 1 88 ? -0.445 0.729 -6.372 1.00 93.19 88 VAL A O 1
ATOM 663 N N . THR A 1 89 ? 0.950 -0.952 -5.782 1.00 91.94 89 THR A N 1
ATOM 664 C CA . THR A 1 89 ? 0.278 -2.010 -6.545 1.00 91.94 89 THR A CA 1
ATOM 665 C C . THR A 1 89 ? -0.880 -2.611 -5.752 1.00 91.94 89 THR A C 1
ATOM 667 O O . THR A 1 89 ? -1.967 -2.815 -6.289 1.00 91.94 89 THR A O 1
ATOM 670 N N . HIS A 1 90 ? -0.664 -2.840 -4.454 1.00 92.44 90 HIS A N 1
ATOM 671 C CA . HIS A 1 90 ? -1.627 -3.476 -3.560 1.00 92.44 90 HIS A CA 1
ATOM 672 C C . HIS A 1 90 ? -1.700 -2.748 -2.219 1.00 92.44 90 HIS A C 1
ATOM 674 O O . HIS A 1 90 ? -0.721 -2.147 -1.765 1.00 92.44 90 HIS A O 1
ATOM 680 N N . TRP A 1 91 ? -2.850 -2.839 -1.558 1.00 93.75 91 TRP A N 1
ATOM 681 C CA . TRP A 1 91 ? -3.061 -2.338 -0.206 1.00 93.75 91 TRP A CA 1
ATOM 682 C C . TRP A 1 91 ? -3.858 -3.331 0.636 1.00 93.75 91 TRP A C 1
ATOM 684 O O . TRP A 1 91 ? -4.556 -4.179 0.103 1.00 93.75 91 TRP A O 1
ATOM 694 N N . MET A 1 92 ? -3.793 -3.218 1.956 1.00 93.69 92 MET A N 1
ATOM 695 C CA . MET A 1 92 ? -4.692 -3.950 2.849 1.00 93.69 92 MET A CA 1
ATOM 696 C C . MET A 1 92 ? -5.058 -3.084 4.055 1.00 93.69 92 MET A C 1
ATOM 698 O O . MET A 1 92 ? -4.272 -2.209 4.444 1.00 93.69 92 MET A O 1
ATOM 702 N N . PRO A 1 93 ? -6.241 -3.274 4.662 1.00 90.50 93 PRO A N 1
ATOM 703 C CA . PRO A 1 93 ? -6.565 -2.591 5.907 1.00 90.50 93 PRO A CA 1
ATOM 704 C C . PRO A 1 93 ? -5.508 -2.900 6.975 1.00 90.50 93 PRO A 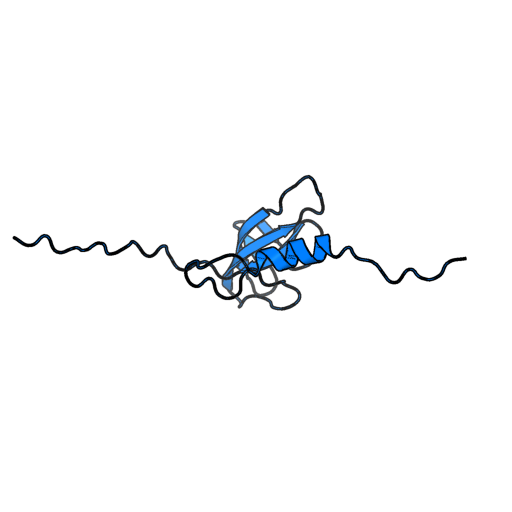C 1
ATOM 706 O O . PRO A 1 93 ? -4.913 -3.978 6.993 1.00 90.50 93 PRO A O 1
ATOM 709 N N . LEU A 1 94 ? -5.260 -1.938 7.868 1.00 87.44 94 LEU A N 1
ATOM 710 C CA . LEU A 1 94 ? -4.376 -2.182 9.005 1.00 87.44 94 LEU A CA 1
ATOM 711 C C . LEU A 1 94 ? -4.926 -3.355 9.834 1.00 87.44 94 LEU A C 1
ATOM 713 O O . LEU A 1 94 ? -6.138 -3.400 10.071 1.00 87.44 94 LEU A O 1
ATOM 717 N N . PRO A 1 95 ? -4.065 -4.286 10.282 1.00 80.31 95 PRO A N 1
ATOM 718 C CA . PRO A 1 95 ? -4.505 -5.378 11.134 1.00 80.31 95 PRO A CA 1
ATOM 719 C C . PRO A 1 95 ? -5.106 -4.813 12.421 1.00 80.31 95 PRO A C 1
ATOM 721 O O . PRO A 1 95 ? -4.690 -3.756 12.911 1.00 80.31 95 PRO A O 1
ATOM 724 N N . ALA A 1 96 ? -6.081 -5.530 12.979 1.00 78.06 96 ALA A N 1
ATOM 725 C CA . ALA A 1 96 ? -6.559 -5.225 14.317 1.00 78.06 96 ALA A CA 1
ATOM 726 C C . ALA A 1 96 ? -5.367 -5.218 15.287 1.00 78.06 96 ALA A C 1
ATOM 728 O O . ALA A 1 96 ? -4.414 -5.984 15.117 1.00 78.06 96 ALA A O 1
ATOM 729 N N . ALA A 1 97 ? -5.415 -4.337 16.290 1.00 75.44 97 ALA A N 1
ATOM 730 C CA . ALA A 1 97 ? -4.387 -4.303 17.321 1.00 75.44 97 ALA A CA 1
ATOM 731 C C . ALA A 1 97 ? -4.175 -5.720 17.892 1.00 75.44 97 ALA A C 1
ATOM 733 O O . ALA A 1 97 ? -5.160 -6.459 18.017 1.00 75.44 97 ALA A O 1
ATOM 734 N N . PRO A 1 98 ? -2.928 -6.109 18.228 1.00 68.38 98 PRO A N 1
ATOM 735 C CA . PRO A 1 98 ? -2.663 -7.406 18.833 1.00 68.38 98 PRO A CA 1
ATOM 736 C C . PRO A 1 98 ? -3.581 -7.574 20.039 1.00 68.38 98 PRO A C 1
ATOM 738 O O . PRO A 1 98 ? -3.548 -6.759 20.961 1.00 68.38 98 PRO A O 1
ATOM 741 N N . GLN A 1 99 ? -4.447 -8.584 20.011 1.00 67.25 99 GLN A N 1
ATOM 742 C CA . GLN A 1 99 ? -5.280 -8.881 21.164 1.00 67.25 99 GLN A CA 1
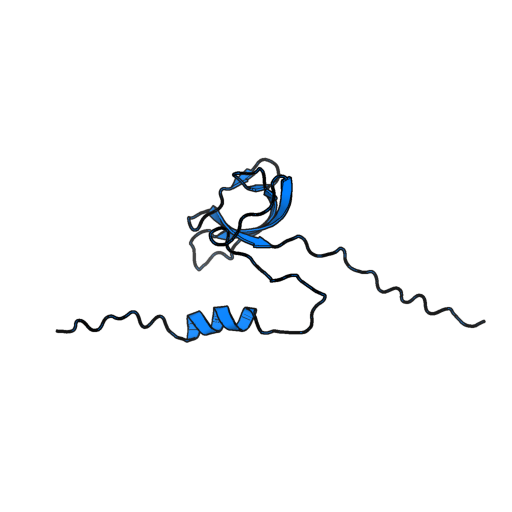ATOM 743 C C . GLN A 1 99 ? -4.350 -9.493 22.201 1.00 67.25 99 GLN A C 1
ATOM 745 O O . GLN A 1 99 ? -3.959 -10.653 22.072 1.00 67.25 99 GLN A O 1
ATOM 750 N N . GLU A 1 100 ? -3.916 -8.688 23.174 1.00 59.59 100 GLU A N 1
ATOM 751 C CA . GLU A 1 100 ? -3.203 -9.205 24.333 1.00 59.59 100 GLU A CA 1
ATOM 752 C C . GLU A 1 100 ? -4.062 -10.324 24.906 1.00 59.59 100 GLU A C 1
ATOM 754 O O . GLU A 1 100 ? -5.215 -10.102 25.283 1.00 59.59 100 GLU A O 1
ATOM 759 N N . GLY A 1 101 ? -3.536 -11.548 24.886 1.00 54.81 101 GLY A N 1
ATOM 760 C CA . GLY A 1 101 ? -4.232 -12.685 25.450 1.00 54.81 101 GLY A CA 1
ATOM 761 C C . GLY A 1 101 ? -4.587 -12.332 26.882 1.00 54.81 101 GLY A C 1
ATOM 762 O O . GLY A 1 101 ? -3.708 -12.241 27.737 1.00 54.81 101 GLY A O 1
ATOM 763 N N . THR A 1 102 ? -5.874 -12.134 27.157 1.00 45.12 102 THR A N 1
ATOM 764 C CA . THR A 1 102 ? -6.404 -12.093 28.511 1.00 45.12 102 THR A CA 1
ATOM 765 C C . THR A 1 102 ? -6.281 -13.499 29.090 1.00 45.12 102 THR A C 1
ATOM 767 O O . THR A 1 102 ? -7.268 -14.189 29.322 1.00 45.12 102 THR A O 1
ATOM 770 N N . SER A 1 103 ? -5.049 -13.922 29.372 1.00 47.47 103 SER A N 1
ATOM 771 C CA . SER A 1 103 ? -4.726 -14.886 30.413 1.00 47.47 103 SER A CA 1
ATOM 772 C C . SER A 1 103 ? -4.923 -14.188 31.762 1.00 47.47 103 SER A C 1
ATOM 774 O O . SER A 1 103 ? -4.027 -14.119 32.599 1.00 47.47 103 SER A O 1
ATOM 776 N N . SER A 1 104 ? -6.123 -13.657 31.995 1.00 47.28 104 SER A N 1
ATOM 777 C CA . SER A 1 104 ? -6.608 -13.474 33.353 1.00 47.28 104 SER A CA 1
ATOM 778 C C . SER A 1 104 ? -7.145 -14.833 33.780 1.00 47.28 104 SER A C 1
ATOM 780 O O . SER A 1 104 ? -8.345 -15.085 33.781 1.00 47.28 104 SER A O 1
ATOM 782 N N . SER A 1 105 ? -6.231 -15.764 34.056 1.00 48.22 105 SER A N 1
ATOM 783 C CA . SER A 1 105 ? -6.581 -16.896 34.905 1.00 48.22 105 SER A CA 1
ATOM 784 C C . SER A 1 105 ? -6.730 -16.320 36.312 1.00 48.22 105 SER A C 1
ATOM 786 O O . SER A 1 105 ? -5.738 -15.817 36.847 1.00 48.22 105 SER A O 1
ATOM 788 N N . PRO A 1 106 ? -7.923 -16.331 36.932 1.00 57.50 106 PRO A N 1
ATOM 789 C CA . PRO A 1 106 ? -8.019 -15.971 38.332 1.00 57.50 106 PRO A CA 1
ATOM 790 C C . PRO A 1 106 ? -7.239 -17.023 39.120 1.00 57.50 106 PRO A C 1
ATOM 792 O O . PRO A 1 106 ? -7.600 -18.200 39.138 1.00 57.50 106 PRO A O 1
ATOM 795 N N . ILE A 1 107 ? -6.145 -16.595 39.749 1.00 55.44 107 ILE A N 1
ATOM 796 C CA . ILE A 1 107 ? -5.441 -17.362 40.775 1.00 55.44 107 ILE A CA 1
ATOM 797 C C . ILE A 1 107 ? -6.490 -17.684 41.845 1.00 55.44 107 ILE A C 1
ATOM 799 O O . ILE A 1 107 ? -6.916 -16.797 42.589 1.00 55.44 107 ILE A O 1
ATOM 803 N N . LYS A 1 108 ? -6.974 -18.933 41.874 1.00 48.22 108 LYS A N 1
ATOM 804 C CA . LYS A 1 108 ? -7.812 -19.423 42.971 1.00 48.22 108 LYS A CA 1
ATOM 805 C C . LYS A 1 108 ? -6.962 -19.367 44.241 1.00 48.22 108 LYS A C 1
ATOM 807 O O . LYS A 1 108 ? -5.915 -20.006 44.301 1.00 48.22 108 LYS A O 1
ATOM 812 N N . LYS A 1 109 ? -7.401 -18.532 45.184 1.00 48.94 109 LYS A N 1
ATOM 813 C CA . LYS A 1 109 ? -6.959 -18.546 46.581 1.00 48.94 109 LYS A CA 1
ATOM 814 C C . LYS A 1 109 ? -7.379 -19.841 47.262 1.00 48.94 109 LYS A C 1
ATOM 816 O O . LYS A 1 109 ? -8.423 -20.396 46.844 1.00 48.94 109 LYS A O 1
#

Secondary structure (DSSP, 8-state):
----------HHHHHHHHHTTS----TT--SSPEETTT--PPTT-EEEEEEE-S-TTSPPEEEEEEE-SSSEEETTEEE-BSSSTTEEEEEEEPPPPP-----------

Foldseek 3Di:
DDDPPPPCPDVVVVVVVVVVVPDDDDPDFDPPKAFVVRDDDDAQAKWWFWFAQPDPVDHTDIDIFTHHVAWTDDPPDTAGHDDDHRHGGIIGHDDDDPPPPPPPPPPDD

pLDDT: mean 73.58, std 20.37, range [37.94, 96.69]

Organism: Pluralibacter gergoviae (NCBI:txid61647)

InterPro domains:
  IPR007539 Domain of unknown function DUF551 [PF04448] (32-99)